Protein AF-X1E768-F1 (afdb_monomer_lite)

Structure (mmCIF, N/CA/C/O backbone):
data_AF-X1E768-F1
#
_entry.id   AF-X1E768-F1
#
loop_
_atom_site.group_PDB
_atom_site.id
_atom_site.type_symbol
_atom_site.label_atom_id
_atom_site.label_alt_id
_atom_site.label_comp_id
_atom_site.label_asym_id
_atom_site.label_entity_id
_atom_site.label_seq_id
_atom_site.pdbx_PDB_ins_code
_atom_site.Cartn_x
_atom_site.Cartn_y
_atom_site.Cartn_z
_atom_site.occupancy
_atom_site.B_iso_or_equiv
_atom_site.auth_seq_id
_atom_site.auth_comp_id
_atom_site.auth_asym_id
_atom_site.auth_atom_id
_atom_site.pdbx_PDB_model_num
ATOM 1 N N . VAL A 1 1 ? 3.246 -30.666 -33.268 1.00 40.59 1 VAL A N 1
ATOM 2 C CA . VAL A 1 1 ? 4.145 -31.603 -32.563 1.00 40.59 1 VAL A CA 1
ATOM 3 C C . VAL A 1 1 ? 4.271 -31.040 -31.168 1.00 40.59 1 VAL A C 1
ATOM 5 O O . VAL A 1 1 ? 4.863 -29.980 -31.036 1.00 40.59 1 VAL A O 1
ATOM 8 N N . ASP A 1 2 ? 3.587 -31.636 -30.193 1.00 49.47 2 ASP A N 1
ATOM 9 C CA . ASP A 1 2 ? 3.725 -31.234 -28.792 1.00 49.47 2 ASP A CA 1
ATOM 10 C C . ASP A 1 2 ? 5.103 -31.679 -28.317 1.00 49.47 2 ASP A C 1
ATOM 12 O O . ASP A 1 2 ? 5.389 -32.872 -28.195 1.00 49.47 2 ASP A O 1
ATOM 16 N N . GLU A 1 3 ? 5.988 -30.706 -28.152 1.00 66.56 3 GLU A N 1
ATOM 17 C CA . GLU A 1 3 ? 7.338 -30.924 -27.663 1.00 66.56 3 GLU A CA 1
ATOM 18 C C . GLU A 1 3 ? 7.266 -31.179 -26.153 1.00 66.56 3 GLU A C 1
ATOM 20 O O . GLU A 1 3 ? 6.773 -30.351 -25.382 1.00 66.56 3 GLU A O 1
ATOM 25 N N . ILE A 1 4 ? 7.715 -32.359 -25.720 1.00 68.69 4 ILE A N 1
ATOM 26 C CA . ILE A 1 4 ? 7.806 -32.714 -24.302 1.00 68.69 4 ILE A CA 1
ATOM 27 C C . ILE A 1 4 ? 8.897 -31.828 -23.684 1.00 68.69 4 ILE A C 1
ATOM 29 O O . ILE A 1 4 ? 10.085 -32.100 -23.844 1.00 68.69 4 ILE A O 1
ATOM 33 N N . ARG A 1 5 ? 8.494 -30.749 -23.005 1.00 66.06 5 ARG A N 1
ATOM 34 C CA . ARG A 1 5 ? 9.408 -29.833 -22.303 1.00 66.06 5 ARG A CA 1
ATOM 35 C C . ARG A 1 5 ? 10.059 -30.536 -21.109 1.00 66.06 5 ARG A C 1
ATOM 37 O O . ARG A 1 5 ? 9.364 -31.172 -20.313 1.00 66.06 5 ARG A O 1
ATOM 44 N N . ASP A 1 6 ? 11.381 -30.404 -20.961 1.00 70.12 6 ASP A N 1
ATOM 45 C CA . ASP A 1 6 ? 12.098 -30.887 -19.773 1.00 70.12 6 ASP A CA 1
ATOM 46 C C . ASP A 1 6 ? 11.571 -30.129 -18.537 1.00 70.12 6 ASP A C 1
ATOM 48 O O . ASP A 1 6 ? 11.652 -28.900 -18.498 1.00 70.12 6 ASP A O 1
ATOM 52 N N . PRO A 1 7 ? 11.055 -30.810 -17.499 1.00 66.62 7 PRO A N 1
ATOM 53 C CA . PRO A 1 7 ? 10.505 -30.156 -16.308 1.00 66.62 7 PRO A CA 1
ATOM 54 C C . PRO A 1 7 ? 11.521 -29.290 -15.536 1.00 66.62 7 PRO A C 1
ATOM 56 O O . PRO A 1 7 ? 11.124 -28.508 -14.665 1.00 66.62 7 PRO A O 1
ATOM 59 N N . ARG A 1 8 ? 12.822 -29.410 -15.839 1.00 68.56 8 ARG A N 1
ATOM 60 C CA . ARG A 1 8 ? 13.902 -28.576 -15.288 1.00 68.56 8 ARG A CA 1
ATOM 61 C C . ARG A 1 8 ? 14.090 -27.257 -16.044 1.00 68.56 8 ARG A C 1
ATOM 63 O O . ARG A 1 8 ? 14.601 -26.308 -15.455 1.00 68.56 8 ARG A O 1
ATOM 70 N N . GLN A 1 9 ? 13.659 -27.171 -17.302 1.00 67.38 9 GLN A N 1
ATOM 71 C CA . GLN A 1 9 ? 13.753 -25.973 -18.139 1.00 67.38 9 GLN A CA 1
ATOM 72 C C . GLN A 1 9 ? 12.367 -25.328 -18.255 1.00 67.38 9 GLN A C 1
ATOM 74 O O . GLN A 1 9 ? 11.575 -25.623 -19.143 1.00 67.38 9 GLN A O 1
ATOM 79 N N . LYS A 1 10 ? 12.040 -24.475 -17.278 1.00 76.38 10 LYS A N 1
ATOM 80 C CA . LYS A 1 10 ? 10.711 -23.844 -17.185 1.00 76.38 10 LYS A CA 1
ATOM 81 C C . LYS A 1 10 ? 10.565 -22.564 -18.014 1.00 76.38 10 LYS A C 1
ATOM 83 O O . LYS A 1 10 ? 9.438 -22.115 -18.197 1.00 76.38 10 LYS A O 1
ATOM 88 N N . PHE A 1 11 ? 11.669 -21.969 -18.466 1.00 84.50 11 PHE A N 1
ATOM 89 C CA . PHE A 1 11 ? 11.678 -20.672 -19.141 1.00 84.50 11 PHE A CA 1
ATOM 90 C C . PHE A 1 11 ? 12.675 -20.670 -20.296 1.00 84.50 11 PHE A C 1
ATOM 92 O O . PHE A 1 11 ? 13.793 -21.161 -20.134 1.00 84.50 11 PHE A O 1
ATOM 99 N N . ASP A 1 12 ? 12.267 -20.049 -21.400 1.00 87.31 12 ASP A N 1
ATOM 100 C CA . ASP A 1 12 ? 13.103 -19.782 -22.565 1.00 87.31 12 ASP A CA 1
ATOM 101 C C . ASP A 1 12 ? 13.424 -18.283 -22.619 1.00 87.31 12 ASP A C 1
ATOM 103 O O . ASP A 1 12 ? 12.542 -17.446 -22.407 1.00 87.31 12 ASP A O 1
ATOM 107 N N . SER A 1 13 ? 14.684 -17.940 -22.890 1.00 91.06 13 SER A N 1
ATOM 108 C CA . SER A 1 13 ? 15.085 -16.555 -23.152 1.00 91.06 13 SER A CA 1
ATOM 109 C C . SER A 1 13 ? 14.723 -16.178 -24.584 1.00 91.06 13 SER A C 1
ATOM 111 O O . SER A 1 13 ? 14.958 -16.955 -25.508 1.00 91.06 13 SER A O 1
ATOM 113 N N . VAL A 1 14 ? 14.182 -14.977 -24.770 1.00 92.00 14 VAL A N 1
ATOM 114 C CA . VAL A 1 14 ? 13.769 -14.455 -26.078 1.00 92.00 14 VAL A CA 1
ATOM 115 C C . VAL A 1 14 ? 14.349 -13.062 -26.291 1.00 92.00 14 VAL A C 1
ATOM 117 O O . VAL A 1 14 ? 14.431 -12.282 -25.345 1.00 92.00 14 VAL A O 1
ATOM 120 N N . ASP A 1 15 ? 14.726 -12.746 -27.531 1.00 92.50 15 ASP A N 1
ATOM 121 C CA . ASP A 1 15 ? 15.292 -11.433 -27.881 1.00 92.50 15 ASP A CA 1
ATOM 122 C C . ASP A 1 15 ? 14.223 -10.334 -27.958 1.00 92.50 15 ASP A C 1
ATOM 124 O O . ASP A 1 15 ? 14.502 -9.159 -27.734 1.00 92.50 15 ASP A O 1
ATOM 128 N N . SER A 1 16 ? 12.985 -10.699 -28.303 1.00 92.31 16 SER A N 1
ATOM 129 C CA . SER A 1 16 ? 11.859 -9.769 -28.388 1.00 92.31 16 SER A CA 1
ATOM 130 C C . SER A 1 16 ? 10.526 -10.484 -28.185 1.00 92.31 16 SER A C 1
ATOM 132 O O . SER A 1 16 ? 10.406 -11.695 -28.379 1.00 92.31 16 SER A O 1
ATOM 134 N N . VAL A 1 17 ? 9.515 -9.715 -27.790 1.00 93.75 17 VAL A N 1
ATOM 135 C CA . VAL A 1 17 ? 8.141 -10.177 -27.594 1.00 93.75 17 VAL A CA 1
ATOM 136 C C . VAL A 1 17 ? 7.175 -9.107 -28.103 1.00 93.75 17 VAL A C 1
ATOM 138 O O . VAL A 1 17 ? 7.496 -7.920 -28.092 1.00 93.75 17 VAL A O 1
ATOM 141 N N . SER A 1 18 ? 5.992 -9.508 -28.563 1.00 94.88 18 SER A N 1
ATOM 142 C CA . SER A 1 18 ? 4.917 -8.589 -28.956 1.00 94.88 18 SER A CA 1
ATOM 143 C C . SER A 1 18 ? 3.732 -8.716 -28.004 1.00 94.88 18 SER A C 1
ATOM 145 O O . SER A 1 18 ? 3.441 -9.807 -27.516 1.00 94.88 18 SER A O 1
ATOM 147 N N . ALA A 1 19 ? 3.045 -7.604 -27.741 1.00 94.31 19 ALA A N 1
ATOM 148 C CA . ALA A 1 19 ? 1.849 -7.607 -26.906 1.00 94.31 19 ALA A CA 1
ATOM 149 C C . ALA A 1 19 ? 0.686 -8.372 -27.582 1.00 94.31 19 ALA A C 1
ATOM 151 O O . ALA A 1 19 ? 0.541 -8.328 -28.802 1.00 94.31 19 ALA A O 1
ATOM 152 N N . ALA A 1 20 ? -0.191 -9.050 -26.835 1.00 94.94 20 ALA A N 1
ATOM 153 C CA . ALA A 1 20 ? -0.155 -9.260 -25.383 1.00 94.94 20 ALA A CA 1
ATOM 154 C C . ALA A 1 20 ? 0.722 -10.468 -25.005 1.00 94.94 20 ALA A C 1
ATOM 156 O O . ALA A 1 20 ? 0.601 -11.536 -25.602 1.00 94.94 20 ALA A O 1
ATOM 157 N N . ALA A 1 21 ? 1.566 -10.314 -23.982 1.00 92.00 21 ALA A N 1
ATOM 158 C CA . ALA A 1 21 ? 2.420 -11.385 -23.481 1.00 92.00 21 ALA A CA 1
ATOM 159 C C . ALA A 1 21 ? 2.661 -11.252 -21.974 1.00 92.00 21 ALA A C 1
ATOM 161 O O . ALA A 1 21 ? 2.831 -10.148 -21.462 1.00 92.00 21 ALA A O 1
ATOM 162 N N . GLY A 1 22 ? 2.710 -12.387 -21.274 1.00 92.88 22 GLY A N 1
ATOM 163 C CA . GLY A 1 22 ? 3.239 -12.468 -19.915 1.00 92.88 22 GLY A CA 1
ATOM 164 C C . GLY A 1 22 ? 4.721 -12.815 -19.978 1.00 92.88 22 GLY A C 1
ATOM 165 O O . GLY A 1 22 ? 5.078 -13.864 -20.514 1.00 92.88 22 GLY A O 1
ATOM 166 N N . ILE A 1 23 ? 5.576 -11.946 -19.448 1.00 93.19 23 ILE A N 1
ATOM 167 C CA . ILE A 1 23 ? 7.029 -12.132 -19.468 1.00 93.19 23 ILE A CA 1
ATOM 168 C C . ILE A 1 23 ? 7.603 -12.160 -18.059 1.00 93.19 23 ILE A C 1
ATOM 170 O O . ILE A 1 23 ? 7.072 -11.546 -17.137 1.00 93.19 23 ILE A O 1
ATOM 174 N N . LYS A 1 24 ? 8.721 -12.871 -17.906 1.00 92.38 24 LYS A N 1
ATOM 175 C CA . LYS A 1 24 ? 9.553 -12.811 -16.708 1.00 92.38 24 LYS A CA 1
ATOM 176 C C . LYS A 1 24 ? 10.787 -11.979 -17.025 1.00 92.38 24 LYS A C 1
ATOM 178 O O . LYS A 1 24 ? 11.592 -12.379 -17.861 1.00 92.38 24 LYS A O 1
ATOM 183 N N . ILE A 1 25 ? 10.927 -10.846 -16.349 1.00 91.88 25 ILE A N 1
ATOM 184 C CA . ILE A 1 25 ? 12.064 -9.939 -16.515 1.00 91.88 25 ILE A CA 1
ATOM 185 C C . ILE A 1 25 ? 13.101 -10.256 -15.437 1.00 91.88 25 ILE A C 1
ATOM 187 O O . ILE A 1 25 ? 12.757 -10.435 -14.270 1.00 91.88 25 ILE A O 1
ATOM 191 N N . LEU A 1 26 ? 14.367 -10.349 -15.839 1.00 92.00 26 LEU A N 1
ATOM 192 C CA . LEU A 1 26 ? 15.505 -10.450 -14.933 1.00 92.00 26 LEU A CA 1
ATOM 193 C C . LEU A 1 26 ? 16.339 -9.178 -15.081 1.00 92.00 26 LEU A C 1
ATOM 195 O O . LEU A 1 26 ? 16.901 -8.936 -16.147 1.00 92.00 26 LEU A O 1
ATOM 199 N N . ALA A 1 27 ? 16.411 -8.383 -14.020 1.00 93.19 27 ALA A N 1
ATOM 200 C CA . ALA A 1 27 ? 17.152 -7.129 -13.979 1.00 93.19 27 ALA A CA 1
ATOM 201 C C . ALA A 1 27 ? 17.755 -6.920 -12.577 1.00 93.19 27 ALA A C 1
ATOM 203 O O . ALA A 1 27 ? 17.233 -7.476 -11.608 1.00 93.19 27 ALA A O 1
ATOM 204 N N . PRO A 1 28 ? 18.861 -6.169 -12.448 1.00 95.19 28 PRO A N 1
ATOM 205 C CA . PRO A 1 28 ? 19.368 -5.755 -11.142 1.00 95.19 28 PRO A CA 1
ATOM 206 C C . PRO A 1 28 ? 18.434 -4.723 -10.488 1.00 95.19 28 PRO A C 1
ATOM 208 O O . PRO A 1 28 ? 17.736 -3.997 -11.190 1.00 95.19 28 PRO A O 1
ATOM 211 N N . ASN A 1 29 ? 18.492 -4.609 -9.157 1.00 93.44 29 ASN A N 1
ATOM 212 C CA . ASN A 1 29 ? 17.825 -3.560 -8.367 1.00 93.44 29 ASN A CA 1
ATOM 213 C C . ASN A 1 29 ? 16.288 -3.517 -8.508 1.00 93.44 29 ASN A C 1
ATOM 215 O O . ASN A 1 29 ? 15.702 -2.440 -8.544 1.00 93.44 29 ASN A O 1
ATOM 219 N N . ILE A 1 30 ? 15.636 -4.679 -8.594 1.00 93.12 30 ILE A N 1
ATOM 220 C CA . ILE A 1 30 ? 14.166 -4.792 -8.689 1.00 93.12 30 ILE A CA 1
ATOM 221 C C . ILE A 1 30 ? 13.516 -5.333 -7.407 1.00 93.12 30 ILE A C 1
ATOM 223 O O . ILE A 1 30 ? 12.339 -5.681 -7.418 1.00 93.12 30 ILE A O 1
ATOM 227 N N . ASP A 1 31 ? 14.276 -5.433 -6.314 1.00 90.31 31 ASP A N 1
ATOM 228 C CA . ASP A 1 31 ? 13.816 -6.034 -5.054 1.00 90.31 31 ASP A CA 1
ATOM 229 C C . ASP A 1 31 ? 12.679 -5.234 -4.395 1.00 90.31 31 ASP A C 1
ATOM 231 O O . ASP A 1 31 ? 11.809 -5.818 -3.752 1.00 90.31 31 ASP A O 1
ATOM 235 N N . ASP A 1 32 ? 12.655 -3.916 -4.611 1.00 89.50 32 ASP A N 1
ATOM 236 C CA . ASP A 1 32 ? 11.651 -3.000 -4.057 1.00 89.50 32 ASP A CA 1
ATOM 237 C C . ASP A 1 32 ? 10.447 -2.775 -4.996 1.00 89.50 32 ASP A C 1
ATOM 239 O O . ASP A 1 32 ? 9.583 -1.941 -4.717 1.00 89.50 32 ASP A O 1
ATOM 243 N N . VAL A 1 33 ? 10.366 -3.497 -6.124 1.00 91.62 33 VAL A N 1
ATOM 244 C CA . VAL A 1 33 ? 9.239 -3.369 -7.061 1.00 91.62 33 VAL A CA 1
ATOM 245 C C . VAL A 1 33 ? 7.971 -3.941 -6.436 1.00 91.62 33 VAL A C 1
ATOM 247 O O . VAL A 1 33 ? 7.909 -5.100 -6.026 1.00 91.62 33 VAL A O 1
ATOM 250 N N . VAL A 1 34 ? 6.922 -3.124 -6.429 1.00 91.94 34 VAL A N 1
ATOM 251 C CA . VAL A 1 34 ? 5.611 -3.486 -5.898 1.00 91.94 34 VAL A CA 1
ATOM 252 C C . VAL A 1 34 ? 4.746 -4.113 -6.991 1.00 91.94 34 VAL A C 1
ATOM 254 O O . VAL A 1 34 ? 4.726 -3.684 -8.146 1.00 91.94 34 VAL A O 1
ATOM 257 N N . ALA A 1 35 ? 3.984 -5.147 -6.634 1.00 94.12 35 ALA A N 1
ATOM 258 C CA . ALA A 1 35 ? 3.033 -5.747 -7.558 1.00 94.12 35 ALA A CA 1
ATOM 259 C C . ALA A 1 35 ? 1.938 -4.740 -7.959 1.00 94.12 35 ALA A C 1
ATOM 261 O O . ALA A 1 35 ? 1.350 -4.060 -7.116 1.00 94.12 35 ALA A O 1
ATOM 262 N N . GLY A 1 36 ? 1.651 -4.672 -9.259 1.00 92.88 36 GLY A N 1
ATOM 263 C CA . GLY A 1 36 ? 0.730 -3.690 -9.834 1.00 92.88 36 GLY A CA 1
ATOM 264 C C . GLY A 1 36 ? 1.387 -2.366 -10.231 1.00 92.88 36 GLY A C 1
ATOM 265 O O . GLY A 1 36 ? 0.708 -1.538 -10.824 1.00 92.88 36 GLY A O 1
ATOM 266 N N . SER A 1 37 ? 2.684 -2.162 -9.962 1.00 93.56 37 SER A N 1
ATOM 267 C CA . SER A 1 37 ? 3.393 -0.971 -10.441 1.00 93.56 37 SER A CA 1
ATOM 268 C C . SER A 1 37 ? 3.436 -0.916 -11.972 1.00 93.56 37 SER A C 1
ATOM 270 O O . SER A 1 37 ? 3.604 -1.958 -12.620 1.00 93.56 37 SER A O 1
ATOM 272 N N . PRO A 1 38 ? 3.325 0.286 -12.567 1.00 92.81 38 PRO A N 1
ATOM 273 C CA . PRO A 1 38 ? 3.460 0.447 -14.003 1.00 92.81 38 PRO A CA 1
ATOM 274 C C . PRO A 1 38 ? 4.872 0.066 -14.452 1.00 92.81 38 PRO A C 1
ATOM 276 O O . PRO A 1 38 ? 5.870 0.326 -13.782 1.00 92.81 38 PRO A O 1
ATOM 279 N N . PHE A 1 39 ? 4.944 -0.550 -15.627 1.00 92.56 39 PHE A N 1
ATOM 280 C CA . PHE A 1 39 ? 6.194 -0.877 -16.298 1.00 92.56 39 PHE A CA 1
ATOM 281 C C . PHE A 1 39 ? 6.285 -0.067 -17.592 1.00 92.56 39 PHE A C 1
ATOM 283 O O . PHE A 1 39 ? 5.324 -0.020 -18.371 1.00 92.56 39 PHE A O 1
ATOM 290 N N . ARG A 1 40 ? 7.430 0.580 -17.822 1.00 92.69 40 ARG A N 1
ATOM 291 C CA . ARG A 1 40 ? 7.715 1.380 -19.019 1.00 92.69 40 ARG A CA 1
ATOM 292 C C . ARG A 1 40 ? 9.121 1.076 -19.523 1.00 92.69 40 ARG A C 1
ATOM 294 O O . ARG A 1 40 ? 10.022 0.777 -18.746 1.00 92.69 40 ARG A O 1
ATOM 301 N N . SER A 1 41 ? 9.294 1.164 -20.834 1.00 91.00 41 SER A N 1
ATOM 302 C CA . SER A 1 41 ? 10.591 1.089 -21.503 1.00 91.00 41 SER A CA 1
ATOM 303 C C . SER A 1 41 ? 10.803 2.360 -22.310 1.00 91.00 41 SER A C 1
ATOM 305 O O . SER A 1 41 ? 9.878 2.783 -23.002 1.00 91.00 41 SER A O 1
ATOM 307 N N . PHE A 1 42 ? 12.012 2.901 -22.285 1.00 92.81 42 PHE A N 1
ATOM 308 C CA . PHE A 1 42 ? 12.431 4.043 -23.095 1.00 92.81 42 PHE A CA 1
ATOM 309 C C . PHE A 1 42 ? 13.718 3.697 -23.847 1.00 92.81 42 PHE A C 1
ATOM 311 O O . PHE A 1 42 ? 14.450 2.784 -23.452 1.00 92.81 42 PHE A O 1
ATOM 318 N N . LEU A 1 43 ? 13.957 4.374 -24.972 1.00 92.81 43 LEU A N 1
ATOM 319 C CA . LEU A 1 43 ? 15.129 4.124 -25.818 1.00 92.81 43 LEU A CA 1
ATOM 320 C C . LEU A 1 43 ? 16.198 5.192 -25.622 1.00 92.81 43 LEU A C 1
ATOM 322 O O . LEU A 1 43 ? 17.387 4.874 -25.685 1.00 92.81 43 LEU A O 1
ATOM 326 N N . ASP A 1 44 ? 15.783 6.440 -25.411 1.00 95.12 44 ASP A N 1
ATOM 327 C CA . ASP A 1 44 ? 16.689 7.557 -25.218 1.00 95.12 44 ASP A CA 1
ATOM 328 C C . ASP A 1 44 ? 16.886 7.796 -23.711 1.00 95.12 44 ASP A C 1
ATOM 330 O O . ASP A 1 44 ? 15.926 8.098 -23.005 1.00 95.12 44 ASP A O 1
ATOM 334 N N . PRO A 1 45 ? 18.120 7.693 -23.182 1.00 94.19 45 PRO A N 1
ATOM 335 C CA . PRO A 1 45 ? 18.398 7.977 -21.775 1.00 94.19 45 PRO A CA 1
ATOM 336 C C . PRO A 1 45 ? 17.966 9.373 -21.306 1.00 94.19 45 PRO A C 1
ATOM 338 O O . PRO A 1 45 ? 17.803 9.586 -20.110 1.00 94.19 45 PRO A O 1
ATOM 341 N N . SER A 1 46 ? 17.783 10.336 -22.213 1.00 96.19 46 SER A N 1
ATOM 342 C CA . SER A 1 46 ? 17.263 11.657 -21.849 1.00 96.19 46 SER A CA 1
ATOM 343 C C . SER A 1 46 ? 15.782 11.652 -21.436 1.00 96.19 46 SER A C 1
ATOM 345 O O . SER A 1 46 ? 15.361 12.583 -20.750 1.00 96.19 46 SER A O 1
ATOM 347 N N . GLU A 1 47 ? 15.027 10.598 -21.768 1.00 96.00 47 GLU A N 1
ATOM 348 C CA . GLU A 1 47 ? 13.622 10.396 -21.375 1.00 96.00 47 GLU A CA 1
ATOM 349 C C . GLU A 1 47 ? 13.478 9.889 -19.928 1.00 96.00 47 GLU A C 1
ATOM 351 O O . GLU A 1 47 ? 12.380 9.921 -19.377 1.00 96.00 47 GLU A O 1
ATOM 356 N N . GLU A 1 48 ? 14.566 9.439 -19.285 1.00 94.56 48 GLU A N 1
ATOM 357 C CA . GLU A 1 48 ? 14.530 8.764 -17.975 1.00 94.56 48 GLU A CA 1
ATOM 358 C C . GLU A 1 48 ? 13.749 9.559 -16.922 1.00 94.56 48 GLU A C 1
ATOM 360 O O . GLU A 1 48 ? 12.902 9.006 -16.222 1.00 94.56 48 GLU A O 1
ATOM 365 N N . LYS A 1 49 ? 14.000 10.870 -16.840 1.00 96.38 49 LYS A N 1
ATOM 366 C CA . LYS A 1 49 ? 13.328 11.738 -15.871 1.00 96.38 49 LYS A CA 1
ATOM 367 C C . LYS A 1 49 ? 11.828 11.860 -16.149 1.00 96.38 49 LYS A C 1
ATOM 369 O O . LYS A 1 49 ? 11.043 11.833 -15.214 1.00 96.38 49 LYS A O 1
ATOM 374 N N . GLU A 1 50 ? 11.440 12.017 -17.410 1.00 96.25 50 GLU A N 1
ATOM 375 C CA . GLU A 1 50 ? 10.032 12.156 -17.792 1.00 96.25 50 GLU A CA 1
ATOM 376 C C . GLU A 1 50 ? 9.260 10.869 -17.487 1.00 96.25 50 GLU A C 1
ATOM 378 O O . GLU A 1 50 ? 8.228 10.914 -16.825 1.00 96.25 50 GLU A O 1
ATOM 383 N N . VAL A 1 51 ? 9.816 9.714 -17.864 1.00 96.12 51 VAL A N 1
ATOM 384 C CA . VAL A 1 51 ? 9.213 8.403 -17.581 1.00 96.12 51 VAL A CA 1
ATOM 385 C C . VAL A 1 51 ? 9.118 8.137 -16.078 1.00 96.12 51 VAL A C 1
ATOM 387 O O . VAL A 1 51 ? 8.128 7.567 -15.619 1.00 96.12 51 VAL A O 1
ATOM 390 N N . TYR A 1 52 ? 10.129 8.542 -15.305 1.00 94.94 52 TYR A N 1
ATOM 391 C CA . TYR A 1 52 ? 10.082 8.450 -13.849 1.00 94.94 52 TYR A CA 1
ATOM 392 C C . TYR A 1 52 ? 8.951 9.312 -13.272 1.00 94.94 52 TYR A C 1
ATOM 394 O O . TYR A 1 52 ? 8.136 8.794 -12.513 1.00 94.94 52 TYR A O 1
ATOM 402 N N . ASP A 1 53 ? 8.870 10.587 -13.668 1.00 96.00 53 ASP A N 1
ATOM 403 C CA . ASP A 1 53 ? 7.852 11.528 -13.183 1.00 96.00 53 ASP A CA 1
ATOM 404 C C . ASP A 1 53 ? 6.425 11.028 -13.526 1.00 96.00 53 ASP A C 1
ATOM 406 O O . ASP A 1 53 ? 5.506 11.144 -12.714 1.00 96.00 53 ASP A O 1
ATOM 410 N N . GLU A 1 54 ? 6.230 10.417 -14.703 1.00 95.25 54 GLU A N 1
ATOM 411 C CA . GLU A 1 54 ? 4.958 9.792 -15.097 1.00 95.25 54 GLU A CA 1
ATOM 412 C C . GLU A 1 54 ? 4.587 8.587 -14.221 1.00 95.25 54 GLU A C 1
ATOM 414 O O . GLU A 1 54 ? 3.441 8.472 -13.780 1.00 95.25 54 GLU A O 1
ATOM 419 N N . ILE A 1 55 ? 5.543 7.688 -13.961 1.00 94.62 55 ILE A N 1
ATOM 420 C CA . ILE A 1 55 ? 5.337 6.520 -13.093 1.00 94.62 55 ILE A CA 1
ATOM 421 C C . ILE A 1 55 ? 5.033 6.964 -11.661 1.00 94.62 55 ILE A C 1
ATOM 423 O O . ILE A 1 55 ? 4.132 6.411 -11.031 1.00 94.62 55 ILE A O 1
ATOM 427 N N . GLU A 1 56 ? 5.771 7.950 -11.151 1.00 94.06 56 GLU A N 1
ATOM 428 C CA . GLU A 1 56 ? 5.577 8.494 -9.809 1.00 94.06 56 GLU A CA 1
ATOM 429 C C . GLU A 1 56 ? 4.171 9.089 -9.668 1.00 94.06 56 GLU A C 1
ATOM 431 O O . GLU A 1 56 ? 3.451 8.729 -8.740 1.00 94.06 56 GLU A O 1
ATOM 436 N N . ALA A 1 57 ? 3.722 9.883 -10.645 1.00 94.38 57 ALA A N 1
ATOM 437 C CA . ALA A 1 57 ? 2.370 10.438 -10.658 1.00 94.38 57 ALA A CA 1
ATOM 438 C C . ALA A 1 57 ? 1.270 9.360 -10.728 1.00 94.38 57 ALA A C 1
ATOM 440 O O . ALA A 1 57 ? 0.240 9.488 -10.063 1.00 94.38 57 ALA A O 1
ATOM 441 N N . GLU A 1 58 ? 1.473 8.295 -11.513 1.00 93.69 58 GLU A N 1
ATOM 442 C CA . GLU A 1 58 ? 0.534 7.168 -11.600 1.00 93.69 58 GLU A CA 1
ATOM 443 C C . GLU A 1 58 ? 0.438 6.433 -10.251 1.00 93.69 58 GLU A C 1
ATOM 445 O O . GLU A 1 58 ? -0.662 6.208 -9.745 1.00 93.69 58 GLU A O 1
ATOM 450 N N . VAL A 1 59 ? 1.573 6.136 -9.613 1.00 92.25 59 VAL A N 1
ATOM 451 C CA . VAL A 1 59 ? 1.610 5.471 -8.299 1.00 92.25 59 VAL A CA 1
ATOM 452 C C . VAL A 1 59 ? 1.016 6.353 -7.198 1.00 92.25 59 VAL A C 1
ATOM 454 O O . VAL A 1 59 ? 0.258 5.857 -6.362 1.00 92.25 59 VAL A O 1
ATOM 457 N N . ASP A 1 60 ? 1.316 7.650 -7.196 1.00 91.31 60 ASP A N 1
ATOM 458 C CA . ASP A 1 60 ? 0.781 8.590 -6.210 1.00 91.31 60 ASP A CA 1
ATOM 459 C C . ASP A 1 60 ? -0.729 8.782 -6.348 1.00 91.31 60 ASP A C 1
ATOM 461 O O . ASP A 1 60 ? -1.399 9.030 -5.350 1.00 91.31 60 ASP A O 1
ATOM 465 N N . SER A 1 61 ? -1.291 8.607 -7.549 1.00 90.81 61 SER A N 1
ATOM 466 C CA . SER A 1 61 ? -2.743 8.665 -7.753 1.00 90.81 61 SER A CA 1
ATOM 467 C C . SER A 1 61 ? -3.507 7.510 -7.091 1.00 90.81 61 SER A C 1
ATOM 469 O O . SER A 1 61 ? -4.689 7.659 -6.786 1.00 90.81 61 SER A O 1
ATOM 471 N N . ILE A 1 62 ? -2.826 6.385 -6.840 1.00 90.56 62 ILE A N 1
ATOM 472 C CA . ILE A 1 62 ? -3.373 5.201 -6.159 1.00 90.56 62 ILE A CA 1
ATOM 473 C C . ILE A 1 62 ? -3.282 5.354 -4.636 1.00 90.56 62 ILE A C 1
ATOM 475 O O . ILE A 1 62 ? -4.116 4.844 -3.884 1.00 90.56 62 ILE A O 1
ATOM 479 N N . LYS A 1 63 ? -2.242 6.038 -4.157 1.00 91.19 63 LYS A N 1
ATOM 480 C CA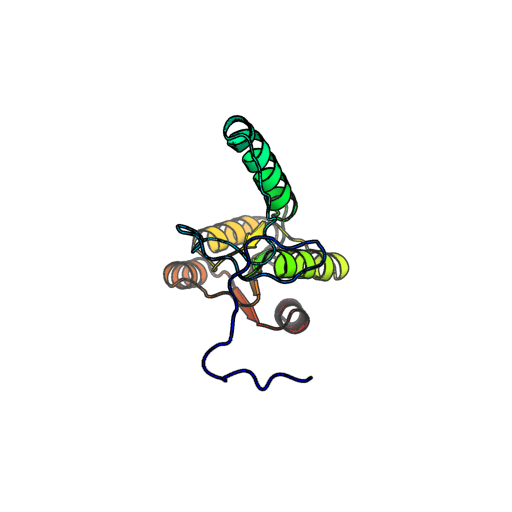 . LYS A 1 63 ? -2.033 6.278 -2.731 1.00 91.19 63 LYS A CA 1
ATOM 481 C C . LYS A 1 63 ? -2.930 7.410 -2.251 1.00 91.19 63 LYS A C 1
ATOM 483 O O . LYS A 1 63 ? -3.166 8.395 -2.943 1.00 91.19 63 LYS A O 1
ATOM 488 N N . ILE A 1 64 ? -3.398 7.302 -1.013 1.00 89.38 64 ILE A N 1
ATOM 489 C CA . ILE A 1 64 ? -4.241 8.331 -0.402 1.00 89.38 64 ILE A CA 1
ATOM 490 C C . ILE A 1 64 ? -3.543 8.872 0.832 1.00 89.38 64 ILE A C 1
ATOM 492 O O . ILE A 1 64 ? -3.092 8.122 1.695 1.00 89.38 64 ILE A O 1
ATOM 496 N N . LYS A 1 65 ? -3.510 10.197 0.949 1.00 87.38 65 LYS A N 1
ATOM 497 C CA . LYS A 1 65 ? -3.192 10.893 2.193 1.00 87.38 65 LYS A CA 1
ATOM 498 C C . LYS A 1 65 ? -4.073 12.127 2.292 1.00 87.38 65 LYS A C 1
ATOM 500 O O . LYS A 1 65 ? -3.978 13.030 1.464 1.00 87.38 65 LYS A O 1
ATOM 505 N N . THR A 1 66 ? -4.956 12.155 3.283 1.00 81.19 66 THR A N 1
ATOM 506 C CA . THR A 1 66 ? -5.871 13.275 3.512 1.00 81.19 66 THR A CA 1
ATOM 507 C C . THR A 1 66 ? -5.807 13.742 4.957 1.00 81.19 66 THR A C 1
ATOM 509 O O . THR A 1 66 ? -5.607 12.946 5.869 1.00 81.19 66 THR A O 1
ATOM 512 N N . ASP A 1 67 ? -6.077 15.026 5.180 1.00 70.62 67 ASP A N 1
ATOM 513 C CA . ASP A 1 67 ? -6.170 15.601 6.530 1.00 70.62 67 ASP A CA 1
ATOM 514 C C . ASP A 1 67 ? -7.519 15.288 7.215 1.00 70.62 67 ASP A C 1
ATOM 516 O O . ASP A 1 67 ? -7.903 15.929 8.195 1.00 70.62 67 ASP A O 1
ATOM 520 N N . LYS A 1 68 ? -8.305 14.357 6.657 1.00 73.19 68 LYS A N 1
ATOM 521 C CA . LYS A 1 68 ? -9.651 14.017 7.130 1.00 73.19 68 LYS A CA 1
ATOM 522 C C . LYS A 1 68 ? -9.610 12.777 8.022 1.00 73.19 68 LYS A C 1
ATOM 524 O O . LYS A 1 68 ? -8.762 11.903 7.858 1.00 73.19 68 LYS A O 1
ATOM 529 N N . ALA A 1 69 ? -10.582 12.694 8.929 1.00 86.69 69 ALA A N 1
ATOM 530 C CA . ALA A 1 69 ? -10.829 11.507 9.740 1.00 86.69 69 ALA A CA 1
ATOM 531 C C . ALA A 1 69 ? -11.184 10.288 8.869 1.00 86.69 69 ALA A C 1
ATOM 533 O O . ALA A 1 69 ? -11.994 10.399 7.940 1.00 86.69 69 ALA A O 1
ATOM 534 N N . GLY A 1 70 ? -10.594 9.140 9.199 1.00 93.38 70 GLY A N 1
ATOM 535 C CA . GLY A 1 70 ? -10.770 7.874 8.500 1.00 93.38 70 GLY A CA 1
ATOM 536 C C . GLY A 1 70 ? -9.704 6.853 8.895 1.00 93.38 70 GLY A C 1
ATOM 537 O O . GLY A 1 70 ? -8.708 7.197 9.525 1.00 93.38 70 GLY A O 1
ATOM 538 N N . VAL A 1 71 ? -9.895 5.603 8.489 1.00 96.69 71 VAL A N 1
ATOM 539 C CA . VAL A 1 71 ? -8.961 4.510 8.779 1.00 96.69 71 VAL A CA 1
ATOM 540 C C . VAL A 1 71 ? -7.620 4.702 8.066 1.00 96.69 71 VAL A C 1
ATOM 542 O O . VAL A 1 71 ? -7.546 5.339 7.009 1.00 96.69 71 VAL A O 1
ATOM 545 N N . VAL A 1 72 ? -6.561 4.119 8.628 1.00 97.56 72 VAL A N 1
ATOM 546 C CA . VAL A 1 72 ? -5.273 3.947 7.942 1.00 97.56 72 VAL A CA 1
ATOM 547 C C . VAL A 1 72 ? -5.254 2.565 7.297 1.00 97.56 72 VAL A C 1
ATOM 549 O O . VAL A 1 72 ? -5.391 1.558 7.985 1.00 97.56 72 VAL A O 1
ATOM 552 N N . LEU A 1 73 ? -5.084 2.508 5.983 1.00 97.81 73 LEU A N 1
ATOM 553 C CA . LEU A 1 73 ? -5.168 1.295 5.178 1.00 97.81 73 LEU A CA 1
ATOM 554 C C . LEU A 1 73 ? -3.793 0.927 4.602 1.00 97.81 73 LEU A C 1
ATOM 556 O O . LEU A 1 73 ? -3.123 1.764 3.997 1.00 97.81 73 LEU A O 1
ATOM 560 N N . LYS A 1 74 ? -3.385 -0.335 4.763 1.00 98.25 74 LYS A N 1
ATOM 561 C CA . LYS A 1 74 ? -2.141 -0.890 4.212 1.00 98.25 74 LYS A CA 1
ATOM 562 C C . LYS A 1 74 ? -2.414 -2.149 3.398 1.00 98.25 74 LYS A C 1
ATOM 564 O O . LYS A 1 74 ? -3.206 -2.990 3.818 1.00 98.25 74 LYS A O 1
ATOM 569 N N . ALA A 1 75 ? -1.732 -2.302 2.268 1.00 98.00 75 ALA A N 1
ATOM 570 C CA . ALA A 1 75 ? -1.815 -3.490 1.417 1.00 98.00 75 ALA A CA 1
ATOM 571 C C . ALA A 1 75 ? -0.431 -3.928 0.915 1.00 98.00 75 ALA A C 1
ATOM 573 O O . ALA A 1 75 ? 0.552 -3.207 1.068 1.00 98.00 75 ALA A O 1
ATOM 574 N N . ASP A 1 76 ? -0.345 -5.114 0.323 1.00 96.75 76 ASP A N 1
ATOM 575 C CA . ASP A 1 76 ? 0.884 -5.702 -0.223 1.00 96.75 76 ASP A CA 1
ATOM 576 C C . ASP A 1 76 ? 1.159 -5.322 -1.688 1.00 96.75 76 ASP A C 1
ATOM 578 O O . ASP A 1 76 ? 2.301 -5.368 -2.143 1.00 96.75 76 ASP A O 1
ATOM 582 N N . ALA A 1 77 ? 0.114 -4.934 -2.418 1.00 96.31 77 ALA A N 1
ATOM 583 C CA . ALA A 1 77 ? 0.149 -4.604 -3.836 1.00 96.31 77 ALA A CA 1
ATOM 584 C C . ALA A 1 77 ? -0.748 -3.398 -4.140 1.00 96.31 77 ALA A C 1
ATOM 586 O O . ALA A 1 77 ? -1.746 -3.171 -3.452 1.00 96.31 77 ALA A O 1
ATOM 587 N N . LEU A 1 78 ? -0.435 -2.667 -5.214 1.00 95.94 78 LEU A N 1
ATOM 588 C CA . LEU A 1 78 ? -1.219 -1.501 -5.640 1.00 95.94 78 LEU A CA 1
ATOM 589 C C . LEU A 1 78 ? -2.652 -1.889 -6.022 1.00 95.94 78 LEU A C 1
ATOM 591 O O . LEU A 1 78 ? -3.595 -1.292 -5.519 1.00 95.94 78 LEU A O 1
ATOM 595 N N . GLY A 1 79 ? -2.830 -2.964 -6.796 1.00 94.50 79 GLY A N 1
ATOM 596 C CA . GLY A 1 79 ? -4.171 -3.424 -7.177 1.00 94.50 79 GLY A CA 1
ATOM 597 C C . GLY A 1 79 ? -5.021 -3.890 -5.987 1.00 94.50 79 GLY A C 1
ATOM 598 O O . GLY A 1 79 ? -6.234 -3.694 -5.975 1.00 94.50 79 GLY A O 1
ATOM 599 N N . SER A 1 80 ? -4.395 -4.471 -4.955 1.00 96.12 80 SER A N 1
ATOM 600 C CA . SER A 1 80 ? -5.086 -4.796 -3.699 1.00 96.12 80 SER A CA 1
ATOM 601 C C . SER A 1 80 ? -5.524 -3.524 -2.967 1.00 96.12 80 SER A C 1
ATOM 603 O O . SER A 1 80 ? -6.622 -3.489 -2.416 1.00 96.12 80 SER A O 1
ATOM 605 N N . LEU A 1 81 ? -4.678 -2.488 -2.966 1.00 96.69 81 LEU A N 1
ATOM 606 C CA . LEU A 1 81 ? -4.955 -1.205 -2.322 1.00 96.69 81 LEU A CA 1
ATOM 607 C C . LEU A 1 81 ? -6.136 -0.484 -2.982 1.00 96.69 81 LEU A C 1
ATOM 609 O O . LEU A 1 81 ? -7.045 -0.072 -2.271 1.00 96.69 81 LEU A O 1
ATOM 613 N N . GLU A 1 82 ? -6.167 -0.411 -4.316 1.00 93.44 82 GLU A N 1
ATOM 614 C CA . GLU A 1 82 ? -7.288 0.167 -5.078 1.00 93.44 82 GLU A CA 1
ATOM 615 C C . GLU A 1 82 ? -8.595 -0.593 -4.828 1.00 93.44 82 GLU A C 1
ATOM 617 O O . GLU A 1 82 ? -9.646 0.002 -4.600 1.00 93.44 82 GLU A O 1
ATOM 622 N N . ALA A 1 83 ? -8.537 -1.929 -4.828 1.00 93.88 83 ALA A N 1
ATOM 623 C CA . ALA A 1 83 ? -9.714 -2.751 -4.572 1.00 93.88 83 ALA A CA 1
ATOM 624 C C . ALA A 1 83 ? -10.268 -2.539 -3.155 1.00 93.88 83 ALA A C 1
ATOM 626 O O . ALA A 1 83 ? -11.484 -2.484 -2.974 1.00 93.88 83 ALA A O 1
ATOM 627 N N . LEU A 1 84 ? -9.389 -2.421 -2.154 1.00 95.69 84 LEU A N 1
ATOM 628 C CA . LEU A 1 84 ? -9.780 -2.106 -0.779 1.00 95.69 84 LEU A CA 1
ATOM 629 C C . LEU A 1 84 ? -10.363 -0.701 -0.672 1.00 95.69 84 LEU A C 1
ATOM 631 O O . LEU A 1 84 ? -11.384 -0.536 -0.016 1.00 95.69 84 LEU A O 1
ATOM 635 N N . GLU A 1 85 ? -9.734 0.282 -1.313 1.00 93.44 85 GLU A N 1
ATOM 636 C CA . GLU A 1 85 ? -10.173 1.675 -1.322 1.00 93.44 85 GLU A CA 1
ATOM 637 C C . GLU A 1 85 ? -11.597 1.800 -1.863 1.00 93.44 85 GLU A C 1
ATOM 639 O O . GLU A 1 85 ? -12.482 2.266 -1.141 1.00 93.44 85 GLU A O 1
ATOM 644 N N . GLY A 1 86 ? -11.849 1.269 -3.061 1.00 93.62 86 GLY A N 1
ATOM 645 C CA . GLY A 1 86 ? -13.181 1.268 -3.660 1.00 93.62 86 GLY A CA 1
ATOM 646 C C . GLY A 1 86 ? -14.194 0.496 -2.814 1.00 93.62 86 GLY A C 1
ATOM 647 O O . GLY A 1 86 ? -15.262 1.015 -2.493 1.00 93.62 86 GLY A O 1
ATOM 648 N N . PHE A 1 87 ? -13.846 -0.719 -2.372 1.00 95.75 87 PHE A N 1
ATOM 649 C CA . PHE A 1 87 ? -14.758 -1.550 -1.583 1.00 95.75 87 PHE A CA 1
ATOM 650 C C . PHE A 1 87 ? -15.117 -0.915 -0.231 1.00 95.75 87 PHE A C 1
ATOM 652 O O . PHE A 1 87 ? -16.267 -0.992 0.199 1.00 95.75 87 PHE A O 1
ATOM 659 N N . PHE A 1 88 ? -14.167 -0.281 0.456 1.00 95.12 88 PHE A N 1
ATOM 660 C CA . PHE A 1 88 ? -14.399 0.337 1.764 1.00 95.12 88 PHE A CA 1
ATOM 661 C C . PHE A 1 88 ? -15.185 1.641 1.617 1.00 95.12 88 PHE A C 1
ATOM 663 O O . PHE A 1 88 ? -16.153 1.846 2.355 1.00 95.12 88 PHE A O 1
ATOM 670 N N . SER A 1 89 ? -14.846 2.462 0.620 1.00 93.06 89 SER A N 1
ATOM 671 C CA . SER A 1 89 ? -15.592 3.674 0.271 1.00 93.06 89 SER A CA 1
ATOM 672 C C . SER A 1 89 ? -17.055 3.367 -0.075 1.00 93.06 89 SER A C 1
ATOM 674 O O . SER A 1 89 ? -17.957 4.018 0.460 1.00 93.06 89 SER A O 1
ATOM 676 N N . ASP A 1 90 ? -17.314 2.323 -0.872 1.00 95.81 90 ASP A N 1
ATOM 677 C CA . ASP A 1 90 ? -18.669 1.867 -1.226 1.00 95.81 90 ASP A CA 1
ATOM 678 C C . ASP A 1 90 ? -19.477 1.382 -0.009 1.00 95.81 90 ASP A C 1
ATOM 680 O O . ASP A 1 90 ? -20.706 1.481 0.013 1.00 95.81 90 ASP A O 1
ATOM 684 N N . ASN A 1 91 ? -18.792 0.898 1.031 1.00 95.06 91 ASN A N 1
ATOM 685 C CA . ASN A 1 91 ? -19.393 0.480 2.301 1.00 95.06 91 ASN A CA 1
ATOM 686 C C . ASN A 1 91 ? -19.377 1.589 3.374 1.00 95.06 91 ASN A C 1
ATOM 688 O O . ASN A 1 91 ? -19.666 1.331 4.541 1.00 95.06 91 ASN A O 1
ATOM 692 N N . GLY A 1 92 ? -19.081 2.837 2.994 1.00 92.44 92 GLY A N 1
ATOM 693 C CA . GLY A 1 92 ? -19.168 4.003 3.876 1.00 92.44 92 GLY A CA 1
ATOM 694 C C . GLY A 1 92 ? -17.998 4.174 4.849 1.00 92.44 92 GLY A C 1
ATOM 695 O O . GLY A 1 92 ? -18.078 5.013 5.751 1.00 92.44 92 GLY A O 1
ATOM 696 N N . VAL A 1 93 ? -16.910 3.424 4.674 1.00 93.75 93 VAL A N 1
ATOM 697 C CA . VAL A 1 93 ? -15.686 3.573 5.465 1.00 93.75 93 VAL A CA 1
ATOM 698 C C . VAL A 1 93 ? -14.845 4.700 4.875 1.00 93.75 93 VAL A C 1
ATOM 700 O O . VAL A 1 93 ? -14.462 4.677 3.710 1.00 93.75 93 VAL A O 1
ATOM 703 N N . LYS A 1 94 ? -14.543 5.710 5.694 1.00 94.06 94 LYS A N 1
ATOM 704 C CA . LYS A 1 94 ? -13.655 6.810 5.298 1.00 94.06 94 LYS A CA 1
ATOM 705 C C . LYS A 1 94 ? -12.207 6.389 5.457 1.00 94.06 94 LYS A C 1
ATOM 707 O O . LYS A 1 94 ? -11.857 5.805 6.477 1.00 94.06 94 LYS A O 1
ATOM 712 N N . ILE A 1 95 ? -11.367 6.777 4.506 1.00 94.75 95 ILE A N 1
ATOM 713 C CA . ILE A 1 95 ? -9.937 6.471 4.500 1.00 94.75 95 ILE A CA 1
ATOM 714 C C . ILE A 1 95 ? -9.160 7.774 4.687 1.00 94.75 95 ILE A C 1
ATOM 716 O O . ILE A 1 95 ? -9.372 8.744 3.959 1.00 94.75 95 ILE A O 1
ATOM 720 N N . SER A 1 96 ? -8.280 7.803 5.687 1.00 94.69 96 SER A N 1
ATOM 721 C CA . SER A 1 96 ? -7.378 8.935 5.925 1.00 94.69 96 SER A CA 1
ATOM 722 C C . SER A 1 96 ? -6.070 8.750 5.160 1.00 94.69 96 SER A C 1
ATOM 724 O O . SER A 1 96 ? -5.616 9.662 4.465 1.00 94.69 96 SER A O 1
ATOM 726 N N . VAL A 1 97 ? -5.505 7.542 5.235 1.00 96.19 97 VAL A N 1
ATOM 727 C CA . VAL A 1 97 ? -4.251 7.159 4.580 1.00 96.19 97 VAL A CA 1
ATOM 728 C C . VAL A 1 97 ? -4.425 5.791 3.922 1.00 96.19 97 VAL A C 1
ATOM 730 O O . VAL A 1 97 ? -4.961 4.889 4.558 1.00 96.19 97 VAL A O 1
ATOM 733 N N . ALA A 1 98 ? -3.950 5.623 2.689 1.00 96.75 98 ALA A N 1
ATOM 734 C CA . ALA A 1 98 ? -3.852 4.344 1.987 1.00 96.75 98 ALA A CA 1
ATOM 735 C C . ALA A 1 98 ? -2.473 4.229 1.330 1.00 96.75 98 ALA A C 1
ATOM 737 O O . ALA A 1 98 ? -2.095 5.094 0.538 1.00 96.75 98 ALA A O 1
ATOM 738 N N . ASP A 1 99 ? -1.715 3.186 1.662 1.00 96.81 99 ASP A N 1
ATOM 739 C CA . ASP A 1 99 ? -0.351 3.006 1.154 1.00 96.81 99 ASP A CA 1
ATOM 740 C C . ASP A 1 99 ? 0.069 1.524 1.125 1.00 96.81 99 ASP A C 1
ATOM 742 O O . ASP A 1 99 ? -0.536 0.671 1.775 1.00 96.81 99 ASP A O 1
ATOM 746 N N . VAL A 1 100 ? 1.120 1.203 0.369 1.00 96.31 100 VAL A N 1
ATOM 747 C CA . VAL A 1 100 ? 1.623 -0.169 0.210 1.00 96.31 100 VAL A CA 1
ATOM 748 C C . VAL A 1 100 ? 2.799 -0.447 1.148 1.00 96.31 100 VAL A C 1
ATOM 750 O O . VAL A 1 100 ? 3.655 0.405 1.386 1.00 96.31 100 VAL A O 1
ATOM 753 N N . GLY A 1 101 ? 2.866 -1.674 1.657 1.00 95.69 101 GLY A N 1
ATOM 754 C CA . GLY A 1 101 ? 3.974 -2.190 2.451 1.00 95.69 101 GLY A CA 1
ATOM 755 C C . GLY A 1 101 ? 3.563 -2.598 3.867 1.00 95.69 101 GLY A C 1
ATOM 756 O O . GLY A 1 101 ? 2.391 -2.496 4.237 1.00 95.69 101 GLY A O 1
ATOM 757 N N . PRO A 1 102 ? 4.523 -3.080 4.679 1.00 97.50 102 PRO A N 1
ATOM 758 C CA . PRO A 1 102 ? 4.243 -3.508 6.044 1.00 97.50 102 PRO A CA 1
ATOM 759 C C . PRO A 1 102 ? 3.715 -2.344 6.886 1.00 97.50 102 PRO A C 1
ATOM 761 O O . PRO A 1 102 ? 4.028 -1.185 6.614 1.00 97.50 102 PRO A O 1
ATOM 764 N N . ILE A 1 103 ? 2.967 -2.665 7.941 1.00 98.62 103 ILE A N 1
ATOM 765 C CA . ILE A 1 103 ? 2.506 -1.678 8.920 1.00 98.62 103 ILE A CA 1
ATOM 766 C C . ILE A 1 103 ? 3.703 -1.228 9.765 1.00 98.62 103 ILE A C 1
ATOM 768 O O . ILE A 1 103 ? 4.346 -2.042 10.438 1.00 98.62 103 ILE A O 1
ATOM 772 N N . LYS A 1 104 ? 3.994 0.073 9.725 1.00 98.06 104 LYS A N 1
ATOM 773 C CA . LYS A 1 104 ? 5.121 0.741 10.386 1.00 98.06 104 LYS A CA 1
ATOM 774 C C . LYS A 1 104 ? 4.631 1.638 11.520 1.00 98.06 104 LYS A C 1
ATOM 776 O O . LYS A 1 104 ? 3.450 1.949 11.648 1.00 98.06 104 LYS A O 1
ATOM 781 N N . LYS A 1 105 ? 5.575 2.127 12.326 1.00 97.88 105 LYS A N 1
ATOM 782 C CA . LYS A 1 105 ? 5.302 3.088 13.404 1.00 97.88 105 LYS A CA 1
ATOM 783 C C . LYS A 1 105 ? 4.559 4.343 12.919 1.00 97.88 105 LYS A C 1
ATOM 785 O O . LYS A 1 105 ? 3.699 4.846 13.634 1.00 97.88 105 LYS A O 1
ATOM 790 N N . GLU A 1 106 ? 4.878 4.836 11.722 1.00 96.75 106 GLU A N 1
ATOM 791 C CA . GLU A 1 106 ? 4.214 6.005 11.125 1.00 96.75 106 GLU A CA 1
ATOM 792 C C . GLU A 1 106 ? 2.712 5.776 10.906 1.00 96.75 106 GLU A C 1
ATOM 794 O O . GLU A 1 106 ? 1.917 6.669 11.182 1.00 96.75 106 GLU A O 1
ATOM 799 N N . ASP A 1 107 ? 2.308 4.567 10.510 1.00 97.56 107 ASP A N 1
ATOM 800 C CA . ASP A 1 107 ? 0.896 4.229 10.303 1.00 97.56 107 ASP A CA 1
ATOM 801 C C . ASP A 1 107 ? 0.107 4.317 11.624 1.00 97.56 107 ASP A C 1
ATOM 803 O O . ASP A 1 107 ? -1.025 4.799 11.649 1.00 97.56 107 ASP A O 1
ATOM 807 N N . ILE A 1 108 ? 0.738 3.945 12.746 1.00 97.88 108 ILE A N 1
ATOM 808 C CA . ILE A 1 108 ? 0.148 4.085 14.086 1.00 97.88 108 ILE A CA 1
ATOM 809 C C . ILE A 1 108 ? 0.021 5.556 14.484 1.00 97.88 108 ILE A C 1
ATOM 811 O O . ILE A 1 108 ? -0.989 5.957 15.057 1.00 97.88 108 ILE A O 1
ATOM 815 N N . ILE A 1 109 ? 1.034 6.369 14.176 1.00 95.25 109 ILE A N 1
ATOM 816 C CA . ILE A 1 109 ? 1.007 7.811 14.448 1.00 95.25 109 ILE A CA 1
ATOM 817 C C . ILE A 1 109 ? -0.121 8.472 13.648 1.00 95.25 109 ILE A C 1
ATOM 819 O O . ILE A 1 109 ? -0.880 9.256 14.212 1.00 95.25 109 ILE A O 1
ATOM 823 N N . ASN A 1 110 ? -0.288 8.109 12.374 1.00 95.19 110 ASN A N 1
ATOM 824 C CA . ASN A 1 110 ? -1.384 8.605 11.542 1.00 95.19 110 ASN A CA 1
ATOM 825 C C . ASN A 1 110 ? -2.753 8.228 12.135 1.00 95.19 110 ASN A C 1
ATOM 827 O O . ASN A 1 110 ? -3.613 9.093 12.293 1.00 95.19 110 ASN A O 1
ATOM 831 N N . ALA A 1 111 ? -2.937 6.975 12.563 1.00 95.94 111 ALA A N 1
ATOM 832 C CA . ALA A 1 111 ? -4.169 6.547 13.230 1.00 95.94 111 ALA A CA 1
ATOM 833 C C . ALA A 1 111 ? -4.392 7.265 14.576 1.00 95.94 111 ALA A C 1
ATOM 835 O O . ALA A 1 111 ? -5.523 7.595 14.931 1.00 95.94 111 ALA A O 1
ATOM 836 N N . LYS A 1 112 ? -3.322 7.579 15.318 1.00 94.75 112 LYS A N 1
ATOM 837 C CA . LYS A 1 112 ? -3.414 8.364 16.555 1.00 94.75 112 LYS A CA 1
ATOM 838 C C . LYS A 1 112 ? -3.855 9.803 16.303 1.00 94.75 112 LYS A C 1
ATOM 840 O O . LYS A 1 112 ? -4.638 10.320 17.095 1.00 94.75 112 LYS A O 1
ATOM 845 N N . VAL A 1 113 ? -3.402 10.426 15.215 1.00 92.56 113 VAL A N 1
ATOM 846 C CA . VAL A 1 113 ? -3.892 11.750 14.801 1.00 92.56 113 VAL A CA 1
ATOM 847 C C . VAL A 1 113 ? -5.391 11.687 14.511 1.00 92.56 113 VAL A C 1
ATOM 849 O O . VAL A 1 113 ? -6.130 12.549 14.975 1.00 92.56 113 VAL A O 1
ATOM 852 N N . VAL A 1 114 ? -5.867 10.637 13.830 1.00 92.12 114 VAL A N 1
ATOM 853 C CA . VAL A 1 114 ? -7.307 10.424 13.585 1.00 92.12 114 VAL A CA 1
ATOM 854 C C . VAL A 1 114 ? -8.091 10.305 14.893 1.00 92.12 114 VAL A C 1
ATOM 856 O O . VAL A 1 114 ? -9.172 10.880 14.994 1.00 92.12 114 VAL A O 1
ATOM 859 N N . ASN A 1 115 ? -7.536 9.642 15.914 1.00 89.56 115 ASN A N 1
ATOM 860 C CA . ASN A 1 115 ? -8.169 9.466 17.230 1.00 89.56 115 ASN A CA 1
ATOM 861 C C . ASN A 1 115 ? -8.575 10.786 17.899 1.00 89.56 115 ASN A C 1
ATOM 863 O O . ASN A 1 115 ? -9.544 10.827 18.651 1.00 89.56 115 ASN A O 1
ATOM 867 N N . ASP A 1 116 ? -7.859 11.875 17.619 1.00 86.62 116 ASP A N 1
ATOM 868 C CA . ASP A 1 116 ? -8.168 13.182 18.197 1.00 86.62 116 ASP A CA 1
ATOM 869 C C . ASP A 1 116 ? -9.421 13.824 17.556 1.00 86.62 116 ASP A C 1
ATOM 871 O O . ASP A 1 116 ? -10.030 14.718 18.148 1.00 86.62 116 ASP A O 1
ATOM 875 N N . PHE A 1 117 ? -9.839 13.349 16.374 1.00 86.06 117 PHE A N 1
ATOM 876 C CA . PHE A 1 117 ? -11.002 13.838 15.623 1.00 86.06 117 PHE A CA 1
ATOM 877 C C . PHE A 1 117 ? -12.172 12.845 15.600 1.00 86.06 117 PHE A C 1
ATOM 879 O O . PHE A 1 117 ? -13.325 13.255 15.727 1.00 86.06 117 PHE A O 1
ATOM 886 N N . ASP A 1 118 ? -11.883 11.557 15.411 1.00 88.06 118 ASP A N 1
ATOM 887 C CA . ASP A 1 118 ? -12.859 10.471 15.308 1.00 88.06 118 ASP A CA 1
ATOM 888 C C . ASP A 1 118 ? -12.282 9.159 15.881 1.00 88.06 118 ASP A C 1
ATOM 890 O O . ASP A 1 118 ? -11.663 8.369 15.162 1.00 88.06 118 ASP A O 1
ATOM 894 N N . PRO A 1 119 ? -12.493 8.896 17.182 1.00 88.31 119 PRO A N 1
ATOM 895 C CA . PRO A 1 119 ? -11.972 7.703 17.846 1.00 88.31 119 PRO A CA 1
ATOM 896 C C . PRO A 1 119 ? -12.436 6.369 17.248 1.00 88.31 119 PRO A C 1
ATOM 898 O O . PRO A 1 119 ? -11.756 5.359 17.417 1.00 88.31 119 PRO A O 1
ATOM 901 N N . TYR A 1 120 ? -13.581 6.335 16.557 1.00 87.19 120 TYR A N 1
ATOM 902 C CA . TYR A 1 120 ? -14.12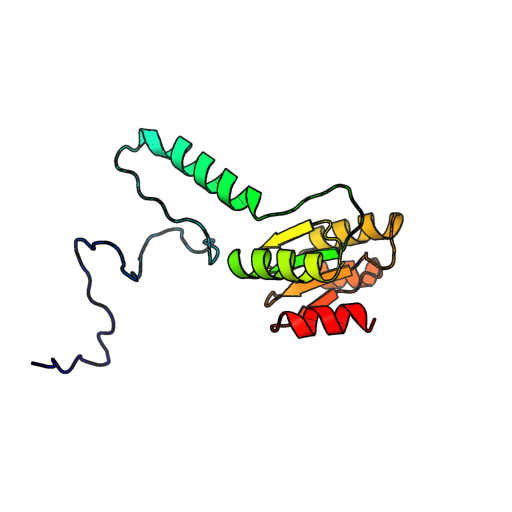6 5.097 15.988 1.00 87.19 120 TYR A CA 1
ATOM 903 C C . TYR A 1 120 ? -13.431 4.686 14.683 1.00 87.19 120 TYR A C 1
ATOM 905 O O . TYR A 1 120 ? -13.412 3.505 14.336 1.00 87.19 120 TYR A O 1
ATOM 913 N N . SER A 1 121 ? -12.835 5.638 13.961 1.00 92.38 121 SER A N 1
ATOM 914 C CA . SER A 1 121 ? -12.053 5.363 12.749 1.00 92.38 121 SER A CA 1
ATOM 915 C C . SER A 1 121 ? -10.540 5.348 12.988 1.00 92.38 121 SER A C 1
ATOM 917 O O . SER A 1 121 ? -9.773 5.102 12.059 1.00 92.38 121 SER A O 1
ATOM 919 N N . ALA A 1 122 ? -10.098 5.526 14.236 1.00 94.56 122 ALA A N 1
ATOM 920 C CA . ALA A 1 122 ? -8.695 5.541 14.645 1.00 94.56 122 ALA A CA 1
ATOM 921 C C . ALA A 1 122 ? -8.066 4.139 14.740 1.00 94.56 122 ALA A C 1
ATOM 923 O O . ALA A 1 122 ? -7.617 3.692 15.799 1.00 94.56 122 ALA A O 1
ATOM 924 N N . VAL A 1 123 ? -8.049 3.428 13.616 1.00 97.06 123 VAL A N 1
ATOM 925 C CA . VAL A 1 123 ? -7.535 2.059 13.502 1.00 97.06 123 VAL A CA 1
ATOM 926 C C . VAL A 1 123 ? -6.652 1.909 12.268 1.00 97.06 123 VAL A C 1
ATOM 928 O O . VAL A 1 123 ? -6.734 2.695 11.320 1.00 97.06 123 VAL A O 1
ATOM 931 N N . VAL A 1 124 ? -5.819 0.870 12.277 1.00 98.25 124 VAL A N 1
ATOM 932 C CA . VAL A 1 124 ? -5.025 0.458 11.115 1.00 98.25 124 VAL A CA 1
ATOM 933 C C . VAL A 1 124 ? -5.583 -0.849 10.558 1.00 98.25 124 VAL A C 1
ATOM 935 O O . VAL A 1 124 ? -5.721 -1.826 11.293 1.00 98.25 124 VAL A O 1
ATOM 938 N N . LEU A 1 125 ? -5.881 -0.880 9.262 1.00 98.38 125 LEU A N 1
ATOM 939 C CA . LEU A 1 125 ? -6.380 -2.042 8.529 1.00 98.38 125 LEU A CA 1
ATOM 940 C C . LEU A 1 125 ? -5.298 -2.515 7.550 1.00 98.38 125 LEU A C 1
ATOM 942 O O . LEU A 1 125 ? -4.866 -1.755 6.689 1.00 98.38 125 LEU A O 1
ATOM 946 N N . GLY A 1 126 ? -4.840 -3.759 7.686 1.00 98.38 126 GLY A N 1
ATOM 947 C CA . GLY A 1 126 ? -3.761 -4.335 6.882 1.00 98.38 126 GLY A CA 1
ATOM 948 C C . GLY A 1 126 ? -4.201 -5.554 6.076 1.00 98.38 126 GLY A C 1
ATOM 949 O O . GLY A 1 126 ? -4.511 -6.603 6.638 1.00 98.38 126 GLY A O 1
ATOM 950 N N . PHE A 1 127 ? -4.157 -5.462 4.752 1.00 98.50 127 PHE A N 1
ATOM 951 C CA . PHE A 1 127 ? -4.426 -6.582 3.860 1.00 98.50 127 PHE A CA 1
ATOM 952 C C . PHE A 1 127 ? -3.134 -7.273 3.418 1.00 98.50 127 PHE A C 1
ATOM 954 O O . PHE A 1 127 ? -2.304 -6.669 2.748 1.00 98.50 127 PHE A O 1
ATOM 961 N N . ASN A 1 128 ? -2.976 -8.548 3.779 1.00 97.38 128 ASN A N 1
ATOM 962 C CA . ASN A 1 128 ? -1.827 -9.390 3.416 1.00 97.38 128 ASN A CA 1
ATOM 963 C C . ASN A 1 128 ? -0.443 -8.777 3.740 1.00 97.38 128 ASN A C 1
ATOM 965 O O . ASN A 1 128 ? 0.548 -9.047 3.065 1.00 97.38 128 ASN A O 1
ATOM 969 N N . VAL A 1 129 ? -0.358 -7.961 4.794 1.00 97.81 129 VAL A N 1
ATOM 970 C CA . VAL A 1 129 ? 0.873 -7.273 5.208 1.00 97.81 129 VAL A CA 1
ATOM 971 C C . VAL A 1 129 ? 1.324 -7.698 6.598 1.00 97.81 129 VAL A C 1
ATOM 973 O O . VAL A 1 129 ? 0.520 -8.008 7.479 1.00 97.81 129 VAL A O 1
ATOM 976 N N . ALA A 1 130 ? 2.639 -7.687 6.806 1.00 97.62 130 ALA A N 1
ATOM 977 C CA . ALA A 1 130 ? 3.230 -7.877 8.122 1.00 97.62 130 ALA A CA 1
ATOM 978 C C . ALA A 1 130 ? 3.109 -6.605 8.978 1.00 97.62 130 ALA A C 1
ATOM 980 O O . ALA A 1 130 ? 3.054 -5.491 8.457 1.00 97.62 130 ALA A O 1
ATOM 981 N N . ILE A 1 131 ? 3.141 -6.780 10.300 1.00 98.38 131 ILE A N 1
ATOM 982 C CA . ILE A 1 131 ? 3.248 -5.685 11.270 1.00 98.38 131 ILE A CA 1
ATOM 983 C C . ILE A 1 131 ? 4.683 -5.662 11.791 1.00 98.38 131 ILE A C 1
ATOM 985 O O . ILE A 1 131 ? 5.165 -6.676 12.304 1.00 98.38 131 ILE A O 1
ATOM 989 N N . LEU A 1 132 ? 5.371 -4.526 11.666 1.00 98.31 132 LEU A N 1
ATOM 990 C CA . LEU A 1 132 ? 6.725 -4.395 12.199 1.00 98.31 132 LEU A CA 1
ATOM 991 C C . LEU A 1 132 ? 6.709 -4.365 13.742 1.00 98.31 132 LEU A C 1
ATOM 993 O O . LEU A 1 132 ? 5.751 -3.850 14.331 1.00 98.31 132 LEU A O 1
ATOM 997 N N . PRO A 1 133 ? 7.742 -4.896 14.426 1.00 97.94 133 PRO A N 1
ATOM 998 C CA . PRO A 1 133 ? 7.782 -4.953 15.890 1.00 97.94 133 PRO A CA 1
ATOM 999 C C . PRO A 1 133 ? 7.543 -3.598 16.570 1.00 97.94 133 PRO A C 1
ATOM 1001 O O . PRO A 1 133 ? 6.743 -3.501 17.498 1.00 97.94 133 PRO A O 1
ATOM 1004 N N . GLU A 1 134 ? 8.166 -2.540 16.057 1.00 97.25 134 GLU A N 1
ATOM 1005 C CA . GLU A 1 134 ? 8.024 -1.171 16.553 1.00 97.25 134 GLU A CA 1
ATOM 1006 C C . GLU A 1 134 ? 6.617 -0.593 16.346 1.00 97.25 134 GLU A C 1
ATOM 1008 O O . GLU A 1 134 ? 6.182 0.265 17.114 1.00 97.25 134 GLU A O 1
ATOM 1013 N N . ALA A 1 135 ? 5.884 -1.065 15.333 1.00 98.19 135 ALA A N 1
ATOM 1014 C CA . ALA A 1 135 ? 4.498 -0.672 15.110 1.00 98.19 135 ALA A CA 1
ATOM 1015 C C . ALA A 1 135 ? 3.573 -1.333 16.140 1.00 98.19 135 ALA A C 1
ATOM 1017 O O . ALA A 1 135 ? 2.713 -0.663 16.703 1.00 98.19 135 ALA A O 1
ATOM 1018 N N . ASN A 1 136 ? 3.793 -2.615 16.452 1.00 97.31 136 ASN A N 1
ATOM 1019 C CA . ASN A 1 136 ? 3.053 -3.313 17.510 1.00 97.31 136 ASN A CA 1
ATOM 1020 C C . ASN A 1 136 ? 3.262 -2.664 18.885 1.00 97.31 136 ASN A C 1
ATOM 1022 O O . ASN A 1 136 ? 2.299 -2.457 19.623 1.00 97.31 136 ASN A O 1
ATOM 1026 N N . GLU A 1 137 ? 4.507 -2.320 19.226 1.00 97.69 137 GLU A N 1
ATOM 1027 C CA . GLU A 1 137 ? 4.818 -1.635 20.485 1.00 97.69 137 GLU A CA 1
ATOM 1028 C C . GLU A 1 137 ? 4.127 -0.266 20.560 1.00 97.69 137 GLU A C 1
ATOM 1030 O O . GLU A 1 137 ? 3.476 0.055 21.556 1.00 97.69 137 GLU A O 1
ATOM 1035 N N . GLN A 1 138 ? 4.207 0.525 19.484 1.00 97.88 138 GLN A N 1
ATOM 1036 C CA . GLN A 1 138 ? 3.552 1.829 19.424 1.00 97.88 138 GLN A CA 1
ATOM 1037 C C . GLN A 1 138 ? 2.026 1.704 19.523 1.00 97.88 138 GLN A C 1
ATOM 1039 O O . GLN A 1 138 ? 1.399 2.485 20.234 1.00 97.88 138 GLN A O 1
ATOM 1044 N N . ALA A 1 139 ? 1.424 0.724 18.848 1.00 97.75 139 ALA A N 1
ATOM 1045 C CA . ALA A 1 139 ? -0.018 0.502 18.867 1.00 97.75 139 ALA A CA 1
ATOM 1046 C C . ALA A 1 139 ? -0.529 0.170 20.274 1.00 97.75 139 ALA A C 1
ATOM 1048 O O . ALA A 1 139 ? -1.551 0.708 20.699 1.00 97.75 139 ALA A O 1
ATOM 1049 N N . TYR A 1 140 ? 0.223 -0.642 21.025 1.00 96.94 140 TYR A N 1
ATOM 1050 C CA . TYR A 1 140 ? -0.072 -0.928 22.428 1.00 96.94 140 TYR A CA 1
ATOM 1051 C C . TYR A 1 140 ? -0.007 0.336 23.299 1.00 96.94 140 TYR A C 1
ATOM 1053 O O . TYR A 1 140 ? -0.919 0.588 24.085 1.00 96.94 140 TYR A O 1
ATOM 1061 N N . ASN A 1 141 ? 1.039 1.150 23.135 1.00 96.50 141 ASN A N 1
ATOM 1062 C CA . ASN A 1 141 ? 1.240 2.362 23.935 1.00 96.50 141 ASN A CA 1
ATOM 1063 C C . ASN A 1 141 ? 0.184 3.446 23.659 1.00 96.50 141 ASN A C 1
ATOM 1065 O O . ASN A 1 141 ? -0.255 4.125 24.584 1.00 96.50 141 ASN A O 1
ATOM 1069 N N . GLU A 1 142 ? -0.228 3.595 22.400 1.00 95.06 142 GLU A N 1
ATOM 1070 C CA . GLU A 1 142 ? -1.192 4.613 21.958 1.00 95.06 142 GLU A CA 1
ATOM 1071 C C . GLU A 1 142 ? -2.648 4.124 21.979 1.00 95.06 142 GLU A C 1
ATOM 1073 O O . GLU A 1 142 ? -3.561 4.883 21.650 1.00 95.06 142 GLU A O 1
ATOM 1078 N N . ASN A 1 143 ? -2.873 2.861 22.362 1.00 94.44 143 ASN A N 1
ATOM 1079 C CA . ASN A 1 143 ? -4.173 2.190 22.333 1.00 94.44 143 ASN A CA 1
ATOM 1080 C C . ASN A 1 143 ? -4.851 2.249 20.946 1.00 94.44 143 ASN A C 1
ATOM 1082 O O . ASN A 1 143 ? -6.048 2.513 20.832 1.00 94.44 143 ASN A O 1
ATOM 1086 N N . ILE A 1 144 ? -4.070 2.009 19.888 1.00 96.94 144 ILE A N 1
ATOM 1087 C CA . ILE A 1 144 ? -4.544 1.928 18.501 1.00 96.94 144 ILE A CA 1
ATOM 1088 C C . ILE A 1 144 ? -4.724 0.464 18.121 1.00 96.94 144 ILE A C 1
ATOM 1090 O O . ILE A 1 144 ? -3.815 -0.352 18.284 1.00 96.94 144 ILE A O 1
ATOM 1094 N N . ARG A 1 145 ? -5.897 0.118 17.587 1.00 96.88 145 ARG A N 1
ATOM 1095 C CA . ARG A 1 145 ? -6.178 -1.248 17.144 1.00 96.88 145 ARG A CA 1
ATOM 1096 C C . ARG A 1 145 ? -5.685 -1.465 15.714 1.00 96.88 145 ARG A C 1
ATOM 1098 O O . ARG A 1 145 ? -5.887 -0.624 14.840 1.00 96.88 145 ARG A O 1
ATOM 1105 N N . ILE A 1 146 ? -5.053 -2.615 15.499 1.00 98.31 146 ILE A N 1
ATOM 1106 C CA . ILE A 1 146 ? -4.626 -3.091 14.186 1.00 98.31 146 ILE A CA 1
ATOM 1107 C C . ILE A 1 146 ? -5.466 -4.319 13.834 1.00 98.31 146 ILE A C 1
ATOM 1109 O O . ILE A 1 146 ? -5.521 -5.266 14.619 1.00 98.31 146 ILE A O 1
ATOM 1113 N N . PHE A 1 147 ? -6.075 -4.314 12.654 1.00 98.19 147 PHE A N 1
ATOM 1114 C CA . PHE A 1 147 ? -6.736 -5.475 12.063 1.00 98.19 147 PHE A CA 1
ATOM 1115 C C . PHE A 1 147 ? -5.932 -5.932 10.856 1.00 98.19 147 PHE A C 1
ATOM 1117 O O . PHE A 1 147 ? -5.529 -5.108 10.035 1.00 98.19 147 PHE A O 1
ATOM 1124 N N . THR A 1 148 ? -5.702 -7.236 10.727 1.00 98.00 148 THR A N 1
ATOM 1125 C CA . THR A 1 148 ? -5.067 -7.795 9.536 1.00 98.00 148 THR A CA 1
ATOM 1126 C C . THR A 1 148 ? -5.819 -9.007 9.026 1.00 98.00 148 THR A C 1
ATOM 1128 O O . THR A 1 148 ? -6.299 -9.836 9.794 1.00 98.00 148 THR A O 1
ATOM 1131 N N . ASN A 1 149 ? -5.920 -9.117 7.705 1.00 97.94 149 ASN A N 1
ATOM 1132 C CA . ASN A 1 149 ? -6.536 -10.265 7.057 1.00 97.94 149 ASN A CA 1
ATOM 1133 C C . ASN A 1 149 ? -5.935 -10.465 5.661 1.00 97.94 149 ASN A C 1
ATOM 1135 O O . ASN A 1 149 ? -5.338 -9.557 5.089 1.00 97.94 149 ASN A O 1
ATOM 1139 N N . ASN A 1 150 ? -6.103 -11.653 5.092 1.00 96.56 150 ASN A N 1
ATOM 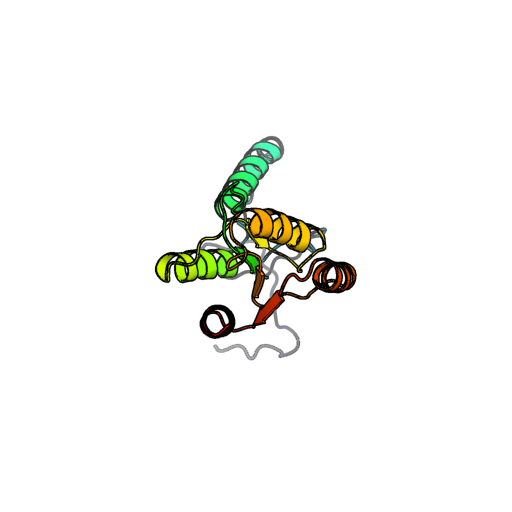1140 C CA . ASN A 1 150 ? -5.756 -11.942 3.697 1.00 96.56 150 ASN A CA 1
ATOM 1141 C C . ASN A 1 150 ? -6.999 -12.029 2.796 1.00 96.56 150 ASN A C 1
ATOM 1143 O O . ASN A 1 150 ? -6.905 -12.420 1.634 1.00 96.56 150 ASN A O 1
ATOM 1147 N N . VAL A 1 151 ? -8.169 -11.675 3.335 1.00 96.31 151 VAL A N 1
ATOM 1148 C CA . VAL A 1 151 ? -9.452 -11.659 2.634 1.00 96.31 151 VAL A CA 1
ATOM 1149 C C . VAL A 1 151 ? -10.138 -10.311 2.865 1.00 96.31 151 VAL A C 1
ATOM 1151 O O . VAL A 1 151 ? -10.414 -9.948 4.005 1.00 96.31 151 VAL A O 1
ATOM 1154 N N . ILE A 1 152 ? -10.436 -9.587 1.778 1.00 93.94 152 ILE A N 1
ATOM 1155 C CA . ILE A 1 152 ? -10.940 -8.199 1.808 1.00 93.94 152 ILE A CA 1
ATOM 1156 C C . ILE A 1 152 ? -12.217 -8.059 2.647 1.00 93.94 152 ILE A C 1
ATOM 1158 O O . ILE A 1 152 ? -12.276 -7.221 3.542 1.00 93.94 152 ILE A O 1
ATOM 1162 N N . TYR A 1 153 ? -13.230 -8.894 2.395 1.00 94.62 153 TYR A N 1
ATOM 1163 C CA . TYR A 1 153 ? -14.512 -8.775 3.096 1.00 94.62 153 TYR A CA 1
ATOM 1164 C C . TYR A 1 153 ? -14.397 -9.106 4.586 1.00 94.62 153 TYR A C 1
ATOM 1166 O O . TYR A 1 153 ? -15.040 -8.453 5.394 1.00 94.62 153 TYR A O 1
ATOM 1174 N N . ARG A 1 154 ? -13.522 -10.050 4.961 1.00 96.75 154 ARG A N 1
ATOM 1175 C CA . ARG A 1 154 ? -13.280 -10.376 6.372 1.00 96.75 154 ARG A CA 1
ATOM 1176 C C . ARG A 1 154 ? -12.603 -9.230 7.105 1.00 96.75 154 ARG A C 1
ATOM 1178 O O . ARG A 1 154 ? -12.963 -8.951 8.233 1.00 96.75 154 ARG A O 1
ATOM 1185 N N . LEU A 1 155 ? -11.663 -8.540 6.453 1.00 97.50 155 LEU A N 1
ATOM 1186 C CA . LEU A 1 155 ? -11.031 -7.357 7.038 1.00 97.50 155 LEU A CA 1
ATOM 1187 C C . LEU A 1 155 ? -12.062 -6.262 7.346 1.00 97.50 155 LEU A C 1
ATOM 1189 O O . LEU A 1 155 ? -11.964 -5.603 8.377 1.00 97.50 155 LEU A O 1
ATOM 1193 N N . LEU A 1 156 ? -13.047 -6.082 6.459 1.00 95.56 156 LEU A N 1
ATOM 1194 C CA . LEU A 1 156 ? -14.147 -5.148 6.682 1.00 95.56 156 LEU A CA 1
ATOM 1195 C C . LEU A 1 156 ? -15.086 -5.624 7.799 1.00 95.56 156 LEU A C 1
ATOM 1197 O O . LEU A 1 156 ? -15.439 -4.828 8.660 1.00 95.56 156 LEU A O 1
ATOM 1201 N N . GLU A 1 157 ? -15.481 -6.899 7.796 1.00 95.75 157 GLU A N 1
ATOM 1202 C CA . GLU A 1 157 ? -16.320 -7.499 8.846 1.00 95.75 157 GLU A CA 1
ATOM 1203 C C . GLU A 1 157 ? -15.667 -7.352 10.226 1.00 95.75 157 GLU A C 1
ATOM 1205 O O . GLU A 1 157 ? -16.291 -6.810 11.134 1.00 95.75 157 GLU A O 1
ATOM 1210 N N . ASP A 1 158 ? -14.388 -7.723 10.352 1.00 95.56 158 ASP A N 1
ATOM 1211 C CA . ASP A 1 158 ? -13.607 -7.601 11.588 1.00 95.56 158 ASP A CA 1
ATOM 1212 C C . ASP A 1 158 ? -13.582 -6.146 12.105 1.00 95.56 158 ASP A C 1
ATOM 1214 O O . ASP A 1 158 ? -13.586 -5.914 13.315 1.00 95.56 158 ASP A O 1
ATOM 1218 N N . TYR A 1 159 ? -13.560 -5.165 11.193 1.00 95.25 159 TYR A N 1
ATOM 1219 C CA . TYR A 1 159 ? -13.607 -3.741 11.528 1.00 95.25 159 TYR A CA 1
ATOM 1220 C C . TYR A 1 159 ? -15.011 -3.260 11.927 1.00 95.25 159 TYR A C 1
ATOM 1222 O O . TYR A 1 159 ? -15.130 -2.476 12.862 1.00 95.25 159 TYR A O 1
ATOM 1230 N N . ILE A 1 160 ? -16.068 -3.699 11.237 1.00 92.75 160 ILE A N 1
ATOM 1231 C CA . ILE A 1 160 ? -17.450 -3.257 11.494 1.00 92.75 160 ILE A CA 1
ATOM 1232 C C . ILE A 1 160 ? -18.033 -3.902 12.760 1.00 92.75 160 ILE A C 1
ATOM 1234 O O . ILE A 1 160 ? -18.861 -3.288 13.431 1.00 92.75 160 ILE A O 1
ATOM 1238 N N . GLU A 1 161 ? -17.651 -5.142 13.072 1.00 92.69 161 GLU A N 1
ATOM 1239 C CA . GLU A 1 161 ? -18.118 -5.849 14.273 1.00 92.69 161 GLU A CA 1
ATOM 1240 C C . GLU A 1 161 ? -17.483 -5.333 15.575 1.00 92.69 161 GLU A C 1
ATOM 1242 O O . GLU A 1 161 ? -17.978 -5.647 16.662 1.00 92.69 161 GLU A O 1
ATOM 1247 N N . TYR A 1 162 ? -16.393 -4.569 15.466 1.00 86.62 162 TYR A N 1
ATOM 1248 C CA . TYR A 1 162 ? -15.712 -3.918 16.584 1.00 86.62 162 TYR A CA 1
ATOM 1249 C C . TYR A 1 162 ? -16.491 -2.709 17.121 1.00 86.62 162 TYR A C 1
ATOM 1251 O O . TYR A 1 162 ? -16.629 -2.638 18.367 1.00 86.62 162 TYR A O 1
#

Sequence (162 aa):
VDEIRDPRQKFDSVDSVSAAAGIKILAPNIDDVVAGSPFRSFLDPSEEKEVYDEIEAEVDSIKIKTDKAGVVLKADALGSLEALEGFFSDNGVKISVADVGPIKKEDIINAKVVNDF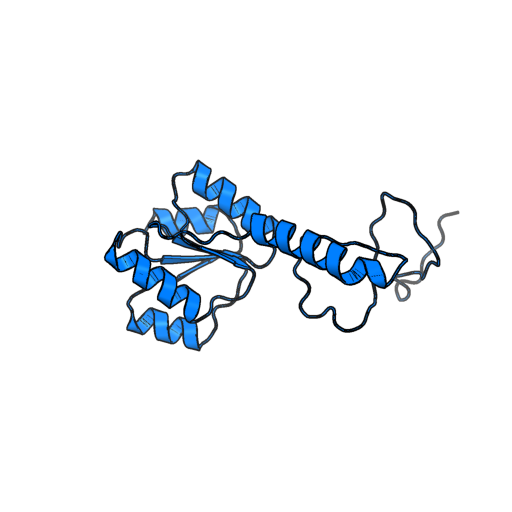DPYSAVVLGFNVAILPEANEQAYNENIRIFTNNVIYRLLEDYIEY

pLDDT: mean 92.21, std 8.61, range [40.59, 98.62]

Radius of gyration: 20.12 Å; chains: 1; bounding box: 39×48×56 Å

Organism: NCBI:txid412755

Foldseek 3Di:
DPDPDDPVCPDDDDPDDDPPDD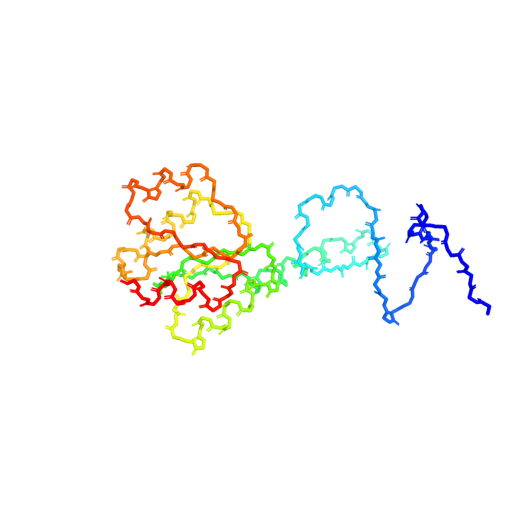DDDDDPPCPPPAAPQDDDDDDDPVCVVVVVVVSVVVQVVLWDAAPDAFAAEEERHSVVQNVLVVVCVVVVGDYRTTD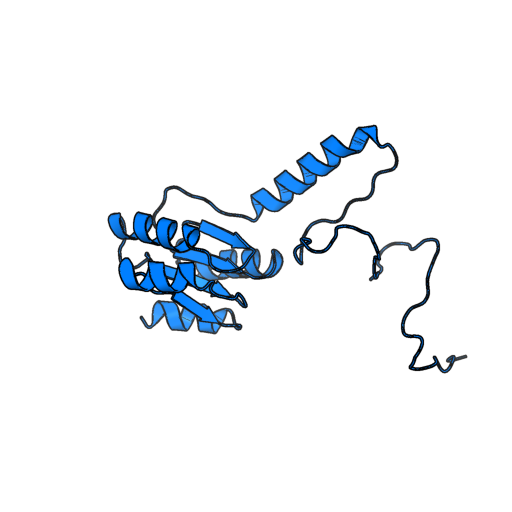YAAADLVNLVSLLSNCVVDVLRSEYQYAPHHHDPRNVVNCVVSVHYYAYDPDSVVSVVVSVVD

InterPro domains:
  IPR015760 Translation initiation factor IF- 2 [PTHR43381] (3-161)
  IPR023115 Translation initiation factor IF- 2, domain 3 [PF11987] (49-159)
  IPR036925 Translation initiation factor IF-2, domain 3 superfamily [G3DSA:3.40.50.10050] (67-162)
  IPR036925 Translation initiation factor IF-2, domain 3 superfamily [SSF52156] (49-161)

Secondary structure (DSSP, 8-state):
------TT------S---SS-------SS-TTPPTT------SSGGGHHHHHHHHHHHHHHHSEE-SSS-EEEEESSHHHHHHHHHHHHHTT--EEEEEESSB-HHHHHHHHHHHTT-TTT-EEEEES-PBPHHHHHHHHHHT-EEEEESSHHHHHHHHH--